Protein AF-A0A182ETZ0-F1 (afdb_monomer_lite)

Radius of gyration: 26.92 Å; chains: 1; bounding box: 64×23×78 Å

Sequence (119 aa):
MLRRSYHKRGRRAIHYIRTFINVDYILLNNQRQELIKRREEMDFAKHEYANNPTEEKKESCDKAVAKFDEQSKQVFETLDTIQFKQEKHHLELIKVLDEMRKYHNGAAEECFRVCKGKW

Structure (mmCIF, N/CA/C/O backbone):
data_AF-A0A182ETZ0-F1
#
_entry.id   AF-A0A182ETZ0-F1
#
loop_
_atom_site.group_PDB
_atom_site.id
_atom_site.type_symbol
_atom_site.label_atom_id
_atom_site.label_alt_id
_atom_site.label_comp_id
_atom_site.label_asym_id
_atom_site.label_entity_id
_atom_site.label_seq_id
_atom_site.pdbx_PDB_ins_code
_atom_site.Cartn_x
_atom_site.Cartn_y
_atom_site.Cartn_z
_atom_site.occupancy
_atom_site.B_iso_or_equiv
_atom_site.auth_seq_id
_atom_site.auth_comp_id
_atom_site.auth_asym_id
_atom_site.auth_atom_id
_atom_site.pdbx_PDB_model_num
ATOM 1 N N . MET A 1 1 ? 16.846 10.839 -31.162 1.00 64.94 1 MET A N 1
ATOM 2 C CA . MET A 1 1 ? 15.573 10.683 -30.407 1.00 64.94 1 MET A CA 1
ATOM 3 C C . MET A 1 1 ? 15.656 9.651 -29.274 1.00 64.94 1 MET A C 1
ATOM 5 O O . MET A 1 1 ? 15.185 9.958 -28.182 1.00 64.94 1 MET A O 1
ATOM 9 N N . LEU A 1 2 ? 16.305 8.494 -29.477 1.00 77.12 2 LEU A N 1
ATOM 10 C CA . LEU A 1 2 ? 16.425 7.402 -28.487 1.00 77.12 2 LEU A CA 1
ATOM 11 C C . LEU A 1 2 ? 17.000 7.829 -27.122 1.00 77.12 2 LEU A C 1
ATOM 13 O O . LEU A 1 2 ? 16.405 7.533 -26.091 1.00 77.12 2 LEU A O 1
ATOM 17 N N . ARG A 1 3 ? 18.075 8.636 -27.095 1.00 81.81 3 ARG A N 1
ATOM 18 C CA . ARG A 1 3 ? 18.655 9.166 -25.842 1.00 81.81 3 ARG A CA 1
ATOM 19 C C . ARG A 1 3 ? 17.619 9.900 -24.983 1.00 81.81 3 ARG A C 1
ATOM 21 O O . ARG A 1 3 ? 17.522 9.659 -23.783 1.00 81.81 3 ARG A O 1
ATOM 28 N N . ARG A 1 4 ? 16.833 10.797 -25.589 1.00 85.00 4 ARG A N 1
ATOM 29 C CA . ARG A 1 4 ? 15.829 11.611 -24.879 1.00 85.00 4 ARG A CA 1
ATOM 30 C C . ARG A 1 4 ? 14.689 10.745 -24.339 1.00 85.00 4 ARG A C 1
ATOM 32 O O . ARG A 1 4 ? 14.246 10.990 -23.219 1.00 85.00 4 ARG A O 1
ATOM 39 N N . SER A 1 5 ? 14.253 9.748 -25.113 1.00 83.94 5 SER A N 1
ATOM 40 C CA . SER A 1 5 ? 13.247 8.763 -24.693 1.00 83.94 5 SER A CA 1
ATOM 41 C C . SER A 1 5 ? 13.723 7.973 -23.473 1.00 83.94 5 SER A C 1
ATOM 43 O O . SER A 1 5 ? 13.081 8.026 -22.422 1.00 83.94 5 SER A O 1
ATOM 45 N N . TYR A 1 6 ? 14.911 7.366 -23.570 1.00 84.75 6 TYR A N 1
ATOM 46 C CA . TYR A 1 6 ? 15.522 6.580 -22.501 1.00 84.75 6 TYR A CA 1
ATOM 47 C C . TYR A 1 6 ? 15.621 7.366 -21.184 1.00 84.75 6 TYR A C 1
ATOM 49 O O . TYR A 1 6 ? 15.091 6.940 -20.159 1.00 84.75 6 TYR A O 1
ATOM 57 N N . HIS A 1 7 ? 16.184 8.580 -21.218 1.00 87.12 7 HIS A N 1
ATOM 58 C CA . HIS A 1 7 ? 16.323 9.406 -20.012 1.00 87.12 7 HIS A CA 1
ATOM 59 C C . HIS A 1 7 ? 14.965 9.821 -19.425 1.00 87.12 7 HIS A C 1
ATOM 61 O O . HIS A 1 7 ? 14.811 9.892 -18.205 1.00 87.12 7 HIS A O 1
ATOM 67 N N . LYS A 1 8 ? 13.966 10.114 -20.271 1.00 89.75 8 LYS A N 1
ATOM 68 C CA . LYS A 1 8 ? 12.617 10.472 -19.808 1.00 89.75 8 LYS A CA 1
ATOM 69 C C . LYS A 1 8 ? 11.957 9.297 -19.084 1.00 89.75 8 LYS A C 1
ATOM 71 O O . LYS A 1 8 ? 11.357 9.513 -18.033 1.00 89.75 8 LYS A O 1
ATOM 76 N N . ARG A 1 9 ? 12.085 8.075 -19.613 1.00 87.75 9 ARG A N 1
ATOM 77 C CA . ARG A 1 9 ? 11.543 6.871 -18.965 1.00 87.75 9 ARG A CA 1
ATOM 78 C C . ARG A 1 9 ? 12.291 6.512 -17.686 1.00 87.75 9 ARG A C 1
ATOM 80 O O . ARG A 1 9 ? 11.640 6.265 -16.679 1.00 87.75 9 ARG A O 1
ATOM 87 N N . GLY A 1 10 ? 13.623 6.583 -17.688 1.00 88.31 10 GLY A N 1
ATOM 88 C CA . GLY A 1 10 ? 14.429 6.335 -16.489 1.00 88.31 10 GLY A CA 1
ATOM 89 C C . GLY A 1 10 ? 14.036 7.254 -15.328 1.00 88.31 10 GLY A C 1
ATOM 90 O O . GLY A 1 10 ? 13.763 6.784 -14.227 1.00 88.31 10 GLY A O 1
ATOM 91 N N . ARG A 1 11 ? 13.876 8.562 -15.586 1.00 90.94 11 ARG A N 1
ATOM 92 C CA . ARG A 1 11 ? 13.389 9.511 -14.566 1.00 90.94 11 ARG A CA 1
ATOM 93 C C . ARG A 1 11 ? 11.998 9.162 -14.041 1.00 90.94 11 ARG A C 1
ATOM 95 O O . ARG A 1 11 ? 11.748 9.316 -12.850 1.00 90.94 11 ARG A O 1
ATOM 102 N N . ARG A 1 12 ? 11.098 8.704 -14.915 1.00 89.62 12 ARG A N 1
ATOM 103 C CA . ARG A 1 12 ? 9.747 8.286 -14.525 1.00 89.62 12 ARG A CA 1
ATOM 104 C C . ARG A 1 12 ? 9.780 7.050 -13.619 1.00 89.62 12 ARG A C 1
ATOM 106 O O . ARG A 1 12 ? 9.103 7.059 -12.599 1.00 89.62 12 ARG A O 1
ATOM 113 N N . ALA A 1 13 ? 10.584 6.040 -13.943 1.00 89.00 13 ALA A N 1
ATOM 114 C CA . ALA A 1 13 ? 10.733 4.852 -13.101 1.00 89.00 13 ALA A CA 1
ATOM 115 C C . ALA A 1 13 ? 11.311 5.198 -11.717 1.00 89.00 13 ALA A C 1
ATOM 117 O O . ALA A 1 13 ? 10.763 4.781 -10.701 1.00 89.00 13 ALA A O 1
ATOM 118 N N . ILE A 1 14 ? 12.347 6.046 -11.665 1.00 90.50 14 ILE A N 1
ATOM 119 C CA . ILE A 1 14 ? 12.913 6.543 -10.398 1.00 90.50 14 ILE A CA 1
ATOM 120 C C . ILE A 1 14 ? 11.858 7.297 -9.583 1.00 90.50 14 ILE A C 1
ATOM 122 O O . ILE A 1 14 ? 11.775 7.128 -8.368 1.00 90.50 14 ILE A O 1
ATOM 126 N N . HIS A 1 15 ? 11.045 8.128 -10.241 1.00 91.69 15 HIS A N 1
ATOM 127 C CA . HIS A 1 15 ? 9.960 8.844 -9.579 1.00 91.69 15 HIS A CA 1
ATOM 128 C C . HIS A 1 15 ? 8.943 7.880 -8.955 1.00 91.69 15 HIS A C 1
ATOM 130 O O . HIS A 1 15 ? 8.602 8.057 -7.793 1.00 91.69 15 HIS A O 1
ATOM 136 N N . TYR A 1 16 ? 8.516 6.838 -9.673 1.00 89.88 16 TYR A N 1
ATOM 137 C CA . TYR A 1 16 ? 7.585 5.842 -9.138 1.00 89.88 16 TYR A CA 1
ATOM 138 C C . TYR A 1 16 ? 8.133 5.093 -7.922 1.00 89.88 16 TYR A C 1
ATOM 140 O O . TYR A 1 16 ? 7.439 4.987 -6.913 1.00 89.88 16 TYR A O 1
ATOM 148 N N . ILE A 1 17 ? 9.394 4.655 -7.975 1.00 88.69 17 ILE A N 1
ATOM 149 C CA . ILE A 1 17 ? 10.056 4.003 -6.834 1.00 88.69 17 ILE A CA 1
ATOM 150 C C . ILE A 1 17 ? 10.110 4.952 -5.632 1.00 88.69 17 ILE A C 1
ATOM 152 O O . ILE A 1 17 ? 9.777 4.565 -4.515 1.00 88.69 17 ILE A O 1
ATOM 156 N N . ARG A 1 18 ? 10.487 6.216 -5.855 1.00 92.31 18 ARG A N 1
ATOM 157 C CA . ARG A 1 18 ? 10.567 7.213 -4.782 1.00 92.31 18 ARG A CA 1
ATOM 158 C C . ARG A 1 18 ? 9.207 7.481 -4.144 1.00 92.31 18 ARG A C 1
ATOM 160 O O . ARG A 1 18 ? 9.125 7.548 -2.924 1.00 92.31 18 ARG A O 1
ATOM 167 N N . THR A 1 19 ? 8.162 7.638 -4.952 1.00 92.12 19 THR A N 1
ATOM 168 C CA . THR A 1 19 ? 6.797 7.849 -4.455 1.00 92.12 19 THR A CA 1
ATOM 169 C C . THR A 1 19 ? 6.325 6.650 -3.638 1.00 92.12 19 THR A C 1
ATOM 171 O O . THR A 1 19 ? 5.782 6.840 -2.556 1.00 92.12 19 THR A O 1
ATOM 174 N N . PHE A 1 20 ? 6.605 5.426 -4.091 1.00 90.94 20 PHE A N 1
ATOM 175 C CA . PHE A 1 20 ? 6.267 4.225 -3.333 1.00 90.94 20 PHE A CA 1
ATOM 176 C C . PHE A 1 20 ? 6.935 4.207 -1.949 1.00 90.94 20 PHE A C 1
ATOM 178 O O . PHE A 1 20 ? 6.251 4.061 -0.941 1.00 90.94 20 PHE A O 1
ATOM 185 N N . ILE A 1 21 ? 8.254 4.416 -1.888 1.00 90.38 21 ILE A N 1
ATOM 186 C CA . ILE A 1 21 ? 9.013 4.365 -0.626 1.00 90.38 21 ILE A CA 1
ATOM 187 C C . ILE A 1 21 ? 8.578 5.481 0.332 1.00 90.38 21 ILE A C 1
ATOM 189 O O . ILE A 1 21 ? 8.380 5.237 1.518 1.00 90.38 21 ILE A O 1
ATOM 193 N N . ASN A 1 22 ? 8.428 6.706 -0.175 1.00 93.75 22 ASN A N 1
ATOM 194 C CA . ASN A 1 22 ? 8.241 7.881 0.677 1.00 93.75 22 ASN A CA 1
ATOM 195 C C . ASN A 1 22 ? 6.776 8.198 0.988 1.00 93.75 22 ASN A C 1
ATOM 197 O O . ASN A 1 22 ? 6.519 9.021 1.858 1.00 93.75 22 ASN A O 1
ATOM 201 N N . VAL A 1 23 ? 5.823 7.624 0.255 1.00 93.00 23 VAL A N 1
ATOM 202 C CA . VAL A 1 23 ? 4.398 7.938 0.418 1.00 93.00 23 VAL A CA 1
ATOM 203 C C . VAL A 1 23 ? 3.624 6.671 0.730 1.00 93.00 23 VAL A C 1
ATOM 205 O O . VAL A 1 23 ? 3.098 6.536 1.832 1.00 93.00 23 VAL A O 1
ATOM 208 N N . ASP A 1 24 ? 3.597 5.725 -0.207 1.00 92.50 24 ASP A N 1
ATOM 209 C CA . ASP A 1 24 ? 2.727 4.549 -0.105 1.00 92.50 24 ASP A CA 1
ATOM 210 C C . ASP A 1 24 ? 3.142 3.632 1.054 1.00 92.50 24 ASP A C 1
ATOM 212 O O . ASP A 1 24 ? 2.307 3.211 1.853 1.00 92.50 24 ASP A O 1
ATOM 216 N N . TYR A 1 25 ? 4.443 3.368 1.191 1.00 91.81 25 TYR A N 1
ATOM 217 C CA . TYR A 1 25 ? 4.971 2.528 2.263 1.00 91.81 25 TYR A CA 1
ATOM 218 C C . TYR A 1 25 ? 4.805 3.174 3.644 1.00 91.81 25 TYR A C 1
ATOM 220 O O . TYR A 1 25 ? 4.438 2.495 4.603 1.00 91.81 25 TYR A O 1
ATOM 228 N N . ILE A 1 26 ? 5.029 4.490 3.751 1.00 94.94 26 ILE A N 1
ATOM 229 C CA . ILE A 1 26 ? 4.842 5.225 5.010 1.00 94.94 26 ILE A CA 1
ATOM 230 C C . ILE A 1 26 ? 3.371 5.188 5.432 1.00 94.94 26 ILE A C 1
ATOM 232 O O . ILE A 1 26 ? 3.078 4.897 6.591 1.00 94.94 26 ILE A O 1
ATOM 236 N N . LEU A 1 27 ? 2.449 5.425 4.493 1.00 95.06 27 LEU A N 1
ATOM 237 C CA . LEU A 1 27 ? 1.013 5.348 4.746 1.00 95.06 27 LEU A CA 1
ATOM 238 C C . LEU A 1 27 ? 0.609 3.958 5.251 1.00 95.06 27 LEU A C 1
ATOM 240 O O . LEU A 1 27 ? -0.007 3.858 6.312 1.00 95.06 27 LEU A O 1
ATOM 244 N N . LEU A 1 28 ? 1.007 2.897 4.542 1.00 95.12 28 LEU A N 1
ATOM 245 C CA . LEU A 1 28 ? 0.692 1.523 4.936 1.00 95.12 28 LEU A CA 1
ATOM 246 C C . LEU A 1 28 ? 1.262 1.189 6.319 1.00 95.12 28 LEU A C 1
ATOM 248 O O . LEU A 1 28 ? 0.580 0.578 7.141 1.00 95.12 28 LEU A O 1
ATOM 252 N N . ASN A 1 29 ? 2.500 1.602 6.599 1.00 95.25 29 ASN A N 1
ATOM 253 C CA . ASN A 1 29 ? 3.113 1.366 7.900 1.00 95.25 29 ASN A CA 1
ATOM 254 C C . ASN A 1 29 ? 2.344 2.078 9.021 1.00 95.25 29 ASN A C 1
ATOM 256 O O . ASN A 1 29 ? 2.075 1.463 10.048 1.00 95.25 29 ASN A O 1
ATOM 260 N N . ASN A 1 30 ? 1.934 3.331 8.815 1.00 96.44 30 ASN A N 1
ATOM 261 C CA . ASN A 1 30 ? 1.135 4.068 9.795 1.00 96.44 30 ASN A CA 1
ATOM 262 C C . ASN A 1 30 ? -0.216 3.387 10.042 1.00 96.44 30 ASN A C 1
ATOM 264 O O . ASN A 1 30 ? -0.594 3.173 11.192 1.00 96.44 30 ASN A O 1
ATOM 268 N N . GLN A 1 31 ? -0.912 2.978 8.978 1.00 96.25 31 GLN A N 1
ATOM 269 C CA . GLN A 1 31 ? -2.189 2.272 9.102 1.00 96.25 31 GLN A CA 1
ATOM 270 C C . GLN A 1 31 ? -2.035 0.909 9.793 1.00 96.25 31 GLN A C 1
ATOM 272 O O . GLN A 1 31 ? -2.903 0.527 10.575 1.00 96.25 31 GLN A O 1
ATOM 277 N N . ARG A 1 32 ? -0.926 0.195 9.554 1.00 96.06 32 ARG A N 1
ATOM 278 C CA . ARG A 1 32 ? -0.592 -1.059 10.243 1.00 96.06 32 ARG A CA 1
ATOM 279 C C . ARG A 1 32 ? -0.353 -0.846 11.737 1.00 96.06 32 ARG A C 1
ATOM 281 O O . ARG A 1 32 ? -0.831 -1.647 12.532 1.00 96.06 32 ARG A O 1
ATOM 288 N N . GLN A 1 33 ? 0.389 0.194 12.120 1.00 97.25 33 GLN A N 1
ATOM 289 C CA . GLN A 1 33 ? 0.631 0.508 13.534 1.00 97.25 33 GLN A CA 1
ATOM 290 C C . GLN A 1 33 ? -0.675 0.859 14.251 1.00 97.25 33 GLN A C 1
ATOM 292 O O . GLN A 1 33 ? -0.944 0.334 15.328 1.00 97.25 33 GLN A O 1
ATOM 297 N N . GLU A 1 34 ? -1.523 1.672 13.619 1.00 97.12 34 GLU A N 1
ATOM 298 C CA . GLU A 1 34 ? -2.839 1.997 14.171 1.00 97.12 34 GLU A CA 1
ATOM 299 C C . GLU A 1 34 ? -3.716 0.744 14.294 1.00 97.12 34 GLU A C 1
ATOM 301 O O . GLU A 1 34 ? -4.355 0.545 15.322 1.00 97.12 34 GLU A O 1
ATOM 306 N N . LEU A 1 35 ? -3.696 -0.159 13.308 1.00 97.12 35 LEU A N 1
ATOM 307 C CA . LEU A 1 35 ? -4.446 -1.414 13.376 1.00 97.12 35 LEU A CA 1
ATOM 308 C C . LEU A 1 35 ? -4.009 -2.303 14.550 1.00 97.12 35 LEU A C 1
ATOM 310 O O . LEU A 1 35 ? -4.856 -2.877 15.232 1.00 97.12 35 LEU A O 1
ATOM 314 N N . ILE A 1 36 ? -2.699 -2.407 14.802 1.00 97.06 36 ILE A N 1
ATOM 315 C CA . ILE A 1 36 ? -2.160 -3.147 15.955 1.00 97.06 36 ILE A CA 1
ATOM 316 C C . ILE A 1 36 ? -2.680 -2.534 17.257 1.00 97.06 36 ILE A C 1
ATOM 318 O O . ILE A 1 36 ? -3.206 -3.257 18.098 1.00 97.06 36 ILE A O 1
ATOM 322 N N . LYS A 1 37 ? -2.635 -1.205 17.380 1.00 97.00 37 LYS A N 1
ATOM 323 C CA . LYS A 1 37 ? -3.166 -0.500 18.549 1.00 97.00 37 LYS A CA 1
ATOM 324 C C . LYS A 1 37 ? -4.667 -0.750 18.743 1.00 97.00 37 LYS A C 1
ATOM 326 O O . LYS A 1 37 ? -5.102 -1.049 19.850 1.00 97.00 37 LYS A O 1
ATOM 331 N N . ARG A 1 38 ? -5.469 -0.687 17.673 1.00 95.75 38 ARG A N 1
ATOM 332 C CA . ARG A 1 38 ? -6.913 -0.988 17.737 1.00 95.75 38 ARG A CA 1
ATOM 333 C C . ARG A 1 38 ? -7.192 -2.428 18.136 1.00 95.75 38 ARG A C 1
ATOM 335 O O . ARG A 1 38 ? -8.150 -2.678 18.862 1.00 95.75 38 ARG A O 1
ATOM 342 N N . ARG A 1 39 ? -6.357 -3.367 17.693 1.00 96.69 39 ARG A N 1
ATOM 343 C CA . ARG A 1 39 ? -6.454 -4.765 18.108 1.00 96.69 39 ARG A CA 1
ATOM 344 C C . ARG A 1 39 ? -6.218 -4.910 19.608 1.00 96.69 39 ARG A C 1
ATOM 346 O O . ARG A 1 39 ? -7.009 -5.569 20.266 1.00 96.69 39 ARG A O 1
ATOM 353 N N . GLU A 1 40 ? -5.176 -4.276 20.139 1.00 96.75 40 GLU A N 1
ATOM 354 C CA . GLU A 1 40 ? -4.875 -4.293 21.575 1.00 96.75 40 GLU A CA 1
ATOM 355 C C . GLU A 1 40 ? -6.018 -3.676 22.399 1.00 96.75 40 GLU A C 1
ATOM 357 O O . GLU A 1 40 ? -6.447 -4.266 23.390 1.00 96.75 40 GLU A O 1
ATOM 362 N N . GLU A 1 41 ? -6.572 -2.539 21.956 1.00 95.19 41 GLU A N 1
ATOM 363 C CA . GLU A 1 41 ? -7.749 -1.902 22.573 1.00 95.19 41 GLU A CA 1
ATOM 364 C C . GLU A 1 41 ? -8.974 -2.839 22.571 1.00 95.19 41 GLU A C 1
ATOM 366 O O . GLU A 1 41 ? -9.664 -2.975 23.584 1.00 95.19 41 GLU A O 1
ATOM 371 N N . MET A 1 4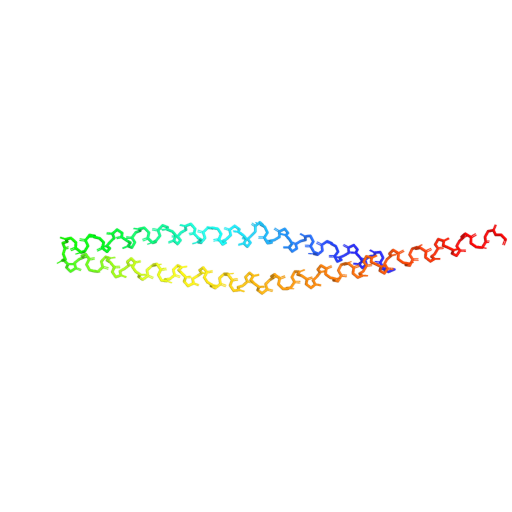2 ? -9.238 -3.510 21.446 1.00 96.06 42 MET A N 1
ATOM 372 C CA . MET A 1 42 ? -10.334 -4.472 21.305 1.00 96.06 42 MET A CA 1
ATOM 373 C C . MET A 1 42 ? -10.137 -5.700 22.200 1.00 96.06 42 MET A C 1
ATOM 375 O O . MET A 1 42 ? -11.081 -6.123 22.870 1.00 96.06 42 MET A O 1
ATOM 379 N N . ASP A 1 43 ? -8.938 -6.280 22.213 1.00 96.06 43 ASP A N 1
ATOM 380 C CA . ASP A 1 43 ? -8.613 -7.460 23.016 1.00 96.06 43 ASP A CA 1
ATOM 381 C C . ASP A 1 43 ? -8.744 -7.142 24.516 1.00 96.06 43 ASP A C 1
ATOM 383 O O . ASP A 1 43 ? -9.319 -7.930 25.272 1.00 96.06 43 ASP A O 1
ATOM 387 N N . PHE A 1 44 ? -8.317 -5.945 24.934 1.00 94.38 44 PHE A N 1
ATOM 388 C CA . PHE A 1 44 ? -8.519 -5.451 26.294 1.00 94.38 44 PHE A CA 1
ATOM 389 C C . PHE A 1 44 ? -10.009 -5.308 26.641 1.00 94.38 44 PHE A C 1
ATOM 391 O O . PHE A 1 44 ? -10.457 -5.855 27.649 1.00 94.38 44 PHE A O 1
ATOM 398 N N . ALA A 1 45 ? -10.803 -4.652 25.789 1.00 92.94 45 ALA A N 1
ATOM 399 C CA . ALA A 1 45 ? -12.236 -4.466 26.030 1.00 92.94 45 ALA A CA 1
ATOM 400 C C . ALA A 1 45 ? -13.000 -5.803 26.096 1.00 92.94 45 ALA A C 1
ATOM 402 O O . ALA A 1 45 ? -13.867 -5.990 26.953 1.00 92.94 45 ALA A O 1
ATOM 403 N N . LYS A 1 46 ? -12.645 -6.769 25.235 1.00 92.69 46 LYS A N 1
ATOM 404 C CA . LYS A 1 46 ? -13.190 -8.138 25.275 1.00 92.69 46 LYS A CA 1
ATOM 405 C C . LYS A 1 46 ? -12.869 -8.834 26.593 1.00 92.69 46 LYS A C 1
ATOM 407 O O . LYS A 1 46 ? -13.746 -9.460 27.184 1.00 92.69 46 LYS A O 1
ATOM 412 N N . HIS A 1 47 ? -11.632 -8.706 27.065 1.00 94.00 47 HIS A N 1
ATOM 413 C CA . HIS A 1 47 ? -11.209 -9.277 28.338 1.00 94.00 47 HIS A CA 1
ATOM 414 C C . HIS A 1 47 ? -11.943 -8.639 29.532 1.00 94.00 47 HIS A C 1
ATOM 416 O O . HIS A 1 47 ? -12.398 -9.346 30.431 1.00 94.00 47 HIS A O 1
ATOM 422 N N . GLU A 1 48 ? -12.123 -7.315 29.544 1.00 92.12 48 GLU A N 1
ATOM 423 C CA . GLU A 1 48 ? -12.866 -6.629 30.609 1.00 92.12 48 GLU A CA 1
ATOM 424 C C . GLU A 1 48 ? -14.344 -7.020 30.673 1.00 92.12 48 GLU A C 1
ATOM 426 O O . GLU A 1 48 ? -14.886 -7.147 31.777 1.00 92.12 48 GLU A O 1
ATOM 431 N N . TYR A 1 49 ? -14.983 -7.203 29.514 1.00 90.44 49 TYR A N 1
ATOM 432 C CA . TYR A 1 49 ? -16.363 -7.672 29.421 1.00 90.44 49 TYR A CA 1
ATOM 433 C C . TYR A 1 49 ? -16.495 -9.132 29.868 1.00 90.44 49 TYR A C 1
ATOM 435 O O . TYR A 1 49 ? -17.389 -9.449 30.648 1.00 90.44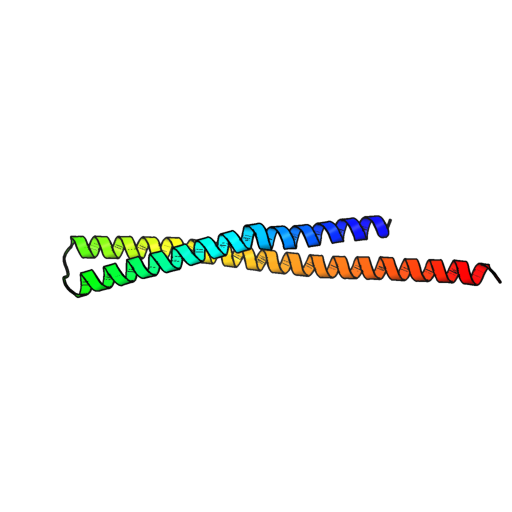 49 TYR A O 1
ATOM 443 N N . ALA A 1 50 ? -15.574 -10.008 29.449 1.00 91.88 50 ALA A N 1
ATOM 444 C CA . ALA A 1 50 ? -15.576 -11.416 29.849 1.00 91.88 50 ALA A CA 1
ATOM 445 C C . ALA A 1 50 ? -15.442 -11.599 31.371 1.00 91.88 50 ALA A C 1
ATOM 447 O O . ALA A 1 50 ? -16.083 -12.476 31.945 1.00 91.88 50 ALA A O 1
ATOM 448 N N . ASN A 1 51 ? -14.643 -10.753 32.029 1.00 91.69 51 ASN A N 1
ATOM 449 C CA . ASN A 1 51 ? -14.441 -10.814 33.479 1.00 91.69 51 ASN A CA 1
ATOM 450 C C . ASN A 1 51 ? -15.586 -10.190 34.287 1.00 91.69 51 ASN A C 1
ATOM 452 O O . ASN A 1 51 ? -15.833 -10.603 35.418 1.00 91.69 51 ASN A O 1
ATOM 456 N N . ASN A 1 52 ? -16.251 -9.163 33.754 1.00 89.31 52 ASN A N 1
ATOM 457 C CA . ASN A 1 52 ? -17.370 -8.509 34.426 1.00 89.31 52 ASN A CA 1
ATOM 458 C C . ASN A 1 52 ? -18.356 -7.958 33.380 1.00 89.31 52 ASN A C 1
ATOM 460 O O . ASN A 1 52 ? -18.196 -6.815 32.936 1.00 89.31 52 ASN A O 1
ATOM 464 N N . PRO A 1 53 ? -19.343 -8.767 32.966 1.00 87.75 53 PRO A N 1
ATOM 465 C CA . PRO A 1 53 ? -20.250 -8.418 31.885 1.00 87.75 53 PRO A CA 1
ATOM 466 C C . PRO A 1 53 ? -21.306 -7.415 32.358 1.00 87.75 53 PRO A C 1
ATOM 468 O O . PRO A 1 53 ? -22.342 -7.780 32.910 1.00 87.75 53 PRO A O 1
ATOM 471 N N . THR A 1 54 ? -21.038 -6.134 32.112 1.00 91.62 54 THR A N 1
ATOM 472 C CA . THR A 1 54 ? -21.984 -5.023 32.290 1.00 91.62 54 THR A CA 1
ATOM 473 C C . THR A 1 54 ? -22.371 -4.436 30.931 1.00 91.62 54 THR A C 1
ATOM 475 O O . THR A 1 54 ? -21.612 -4.553 29.965 1.00 91.62 54 THR A O 1
ATOM 478 N N . GLU A 1 55 ? -23.535 -3.781 30.836 1.00 89.31 55 GLU A N 1
ATOM 479 C CA . GLU A 1 55 ? -23.993 -3.194 29.563 1.00 89.31 55 GLU A CA 1
ATOM 480 C C . GLU A 1 55 ? -23.033 -2.098 29.063 1.00 89.31 55 GLU A C 1
ATOM 482 O O . GLU A 1 55 ? -22.698 -2.060 27.884 1.00 89.31 55 GLU A O 1
ATOM 487 N N . GLU A 1 56 ? -22.474 -1.286 29.967 1.00 90.00 56 GLU A N 1
ATOM 488 C CA . GLU A 1 56 ? -21.457 -0.278 29.623 1.00 90.00 56 GLU A CA 1
ATOM 489 C C . GLU A 1 56 ? -20.202 -0.902 28.988 1.00 90.00 56 GLU A C 1
ATOM 491 O O . GLU A 1 56 ? -19.645 -0.378 28.020 1.00 90.00 56 GLU A O 1
ATOM 496 N N . LYS A 1 57 ? -19.752 -2.050 29.508 1.00 86.56 57 LYS A N 1
ATOM 497 C CA . LYS A 1 57 ? -18.576 -2.761 28.988 1.00 86.56 57 LYS A CA 1
ATOM 498 C C . LYS A 1 57 ? -18.858 -3.458 27.668 1.00 86.56 57 LYS A C 1
ATOM 500 O O . LYS A 1 57 ? -17.973 -3.515 26.818 1.00 86.56 57 LYS A O 1
ATOM 505 N N . LYS A 1 58 ? -20.085 -3.940 27.481 1.00 90.44 5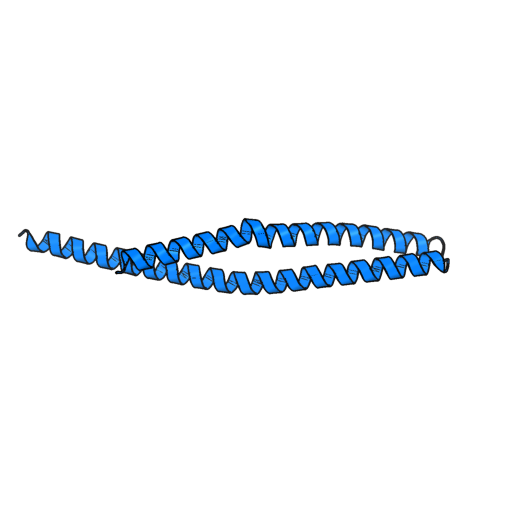8 LYS A N 1
ATOM 506 C CA . LYS A 1 58 ? -20.550 -4.469 26.201 1.00 90.44 58 LYS A CA 1
ATOM 507 C C . LYS A 1 58 ? -20.531 -3.381 25.129 1.00 90.44 58 LYS A C 1
ATOM 509 O O . LYS A 1 58 ? -19.897 -3.575 24.099 1.00 90.44 58 LYS A O 1
ATOM 514 N N . GLU A 1 59 ? -21.091 -2.203 25.413 1.00 91.75 59 GLU A N 1
ATOM 515 C CA . GLU A 1 59 ? -21.016 -1.065 24.490 1.00 91.75 59 GLU A CA 1
ATOM 516 C C . GLU A 1 59 ? -19.571 -0.653 24.179 1.00 91.75 59 GLU A C 1
ATOM 518 O O . GLU A 1 59 ? -19.252 -0.303 23.042 1.00 91.75 59 GLU A O 1
ATOM 523 N N . SER A 1 60 ? -18.692 -0.655 25.185 1.00 90.88 60 SER A N 1
ATOM 524 C CA . SER A 1 60 ? -17.267 -0.360 24.997 1.00 90.88 60 SER A CA 1
ATOM 525 C C . SER A 1 60 ? -16.594 -1.386 24.077 1.00 90.88 60 SER A C 1
ATOM 527 O O . SER A 1 60 ? -15.858 -1.013 23.161 1.00 90.88 60 SER A O 1
ATOM 529 N N . CYS A 1 61 ? -16.901 -2.673 24.268 1.00 92.06 61 CYS A N 1
ATOM 530 C CA . CYS A 1 61 ? -16.419 -3.762 23.425 1.00 92.06 61 CYS A CA 1
ATOM 531 C C . CYS A 1 61 ? -16.910 -3.615 21.979 1.00 92.06 61 CYS A C 1
ATOM 533 O O . CYS A 1 61 ? -16.091 -3.624 21.060 1.00 92.06 61 CYS A O 1
ATOM 535 N N . ASP A 1 62 ? -18.207 -3.378 21.777 1.00 94.06 62 ASP A N 1
ATOM 536 C CA . ASP A 1 62 ? -18.801 -3.191 20.449 1.00 94.06 62 ASP A CA 1
ATOM 537 C C . ASP A 1 62 ? -18.183 -1.981 19.725 1.00 94.06 62 ASP A C 1
ATOM 539 O O . ASP A 1 62 ? -17.832 -2.060 18.545 1.00 94.06 62 ASP A O 1
ATOM 543 N N . LYS A 1 63 ? -17.951 -0.872 20.444 1.00 94.81 63 LYS A N 1
ATOM 544 C CA . LYS A 1 63 ? -17.247 0.310 19.913 1.00 94.81 63 LYS A CA 1
ATOM 545 C C . LYS A 1 63 ? -15.802 -0.008 19.517 1.00 94.81 63 LYS A C 1
ATOM 547 O O . LYS A 1 63 ? -15.327 0.505 18.504 1.00 94.81 63 LYS A O 1
ATOM 552 N N . ALA A 1 64 ? -15.088 -0.812 20.303 1.00 94.31 64 ALA A N 1
ATOM 553 C CA . ALA A 1 64 ? -13.709 -1.195 20.002 1.00 94.31 64 ALA A CA 1
ATOM 554 C C . ALA A 1 64 ? -13.626 -2.131 18.784 1.00 94.31 64 ALA A C 1
ATOM 556 O O . ALA A 1 64 ? -12.761 -1.938 17.929 1.00 94.31 64 ALA A O 1
ATOM 557 N N . VAL A 1 65 ? -14.561 -3.080 18.660 1.00 95.69 65 VAL A N 1
ATOM 558 C CA . VAL A 1 65 ? -14.694 -3.957 17.485 1.00 95.69 65 VAL A CA 1
ATOM 559 C C . VAL A 1 65 ? -14.972 -3.132 16.229 1.00 95.69 65 VAL A C 1
ATOM 561 O O . VAL A 1 65 ? -14.235 -3.252 15.254 1.00 95.69 65 VAL A O 1
ATOM 564 N N . ALA A 1 66 ? -15.945 -2.217 16.273 1.00 96.81 66 ALA A N 1
ATOM 565 C CA . ALA A 1 66 ? -16.278 -1.371 15.127 1.00 96.81 66 ALA A CA 1
ATOM 566 C C . ALA A 1 66 ? -15.077 -0.541 14.633 1.00 96.81 66 ALA A C 1
ATOM 568 O O . ALA A 1 66 ? -14.835 -0.454 13.430 1.00 96.81 66 ALA A O 1
ATOM 569 N N . LYS A 1 67 ? -14.280 0.024 15.552 1.00 96.12 67 LYS A N 1
ATOM 570 C CA . LYS A 1 67 ? -13.053 0.767 15.203 1.00 96.12 67 LYS A CA 1
ATOM 571 C C . LYS A 1 67 ? -11.973 -0.127 14.593 1.00 96.12 67 LYS A C 1
ATOM 573 O O . LYS A 1 67 ? -11.269 0.303 13.681 1.00 96.12 67 LYS A O 1
ATOM 578 N N . PHE A 1 68 ? -11.810 -1.347 15.104 1.00 96.75 68 PHE A N 1
ATOM 579 C CA . PHE A 1 68 ? -10.869 -2.3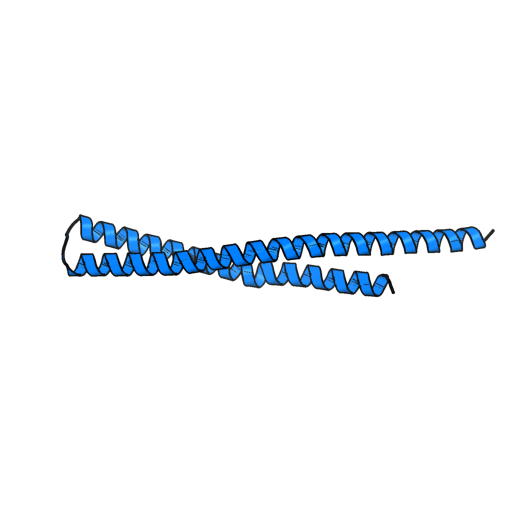12 14.539 1.00 96.75 68 PHE A CA 1
ATOM 580 C C . PHE A 1 68 ? -11.279 -2.726 13.121 1.00 96.75 68 PHE A C 1
ATOM 582 O O . PHE A 1 68 ? -10.427 -2.773 12.232 1.00 96.75 68 PHE A O 1
ATOM 589 N N . ASP A 1 69 ? -12.567 -2.971 12.890 1.00 96.56 69 ASP A N 1
ATOM 590 C CA . ASP A 1 69 ? -13.094 -3.347 11.577 1.00 96.56 69 ASP A CA 1
ATOM 591 C C . ASP A 1 69 ? -12.952 -2.205 10.564 1.00 96.56 69 ASP A C 1
ATOM 593 O O . ASP A 1 69 ? -12.514 -2.426 9.431 1.00 96.56 69 ASP A O 1
ATOM 597 N N . GLU A 1 70 ? -13.238 -0.968 10.979 1.00 96.69 70 GLU A N 1
ATOM 598 C CA . GLU A 1 70 ? -13.026 0.223 10.154 1.00 96.69 70 GLU A CA 1
ATOM 599 C C . GLU A 1 70 ? -11.552 0.369 9.748 1.00 96.69 70 GLU A C 1
ATOM 601 O O . GLU A 1 70 ? -11.240 0.502 8.561 1.00 96.69 70 GLU A O 1
ATOM 606 N N . GLN A 1 71 ? -10.632 0.277 10.713 1.00 96.44 71 GLN A N 1
ATOM 607 C CA . GLN A 1 71 ? -9.198 0.377 10.443 1.00 96.44 71 GLN A CA 1
ATOM 608 C C . GLN A 1 71 ? -8.699 -0.788 9.574 1.00 96.44 71 GLN A C 1
ATOM 610 O O . GLN A 1 71 ? -7.865 -0.589 8.688 1.00 96.44 71 GLN A O 1
ATOM 615 N N . SER A 1 72 ? -9.222 -1.998 9.793 1.00 95.94 72 SER A N 1
ATOM 616 C CA . SER A 1 72 ? -8.904 -3.179 8.984 1.00 95.94 72 SER A CA 1
ATOM 617 C C . SER A 1 72 ? -9.281 -2.951 7.528 1.00 95.94 72 SER A C 1
ATOM 619 O O . SER A 1 72 ? -8.462 -3.172 6.637 1.00 95.94 72 SER A O 1
ATOM 621 N N . LYS A 1 73 ? -10.492 -2.440 7.281 1.00 96.56 73 LYS A N 1
ATOM 622 C CA . LYS A 1 73 ? -10.967 -2.125 5.934 1.00 96.56 73 LYS A CA 1
ATOM 623 C C . LYS A 1 73 ? -10.052 -1.117 5.233 1.00 96.56 73 LYS A C 1
ATOM 625 O O . LYS A 1 73 ? -9.647 -1.362 4.101 1.00 96.56 73 LYS A O 1
ATOM 630 N N . GLN A 1 74 ? -9.655 -0.046 5.923 1.00 95.25 74 GLN A N 1
ATOM 631 C CA . GLN A 1 74 ? -8.729 0.950 5.369 1.00 95.25 74 GLN A CA 1
ATOM 632 C C . GLN A 1 74 ? -7.363 0.348 5.004 1.00 95.25 74 GLN A C 1
ATOM 634 O O . GLN A 1 74 ? -6.792 0.694 3.970 1.00 95.25 74 GLN A O 1
ATOM 639 N N . VAL A 1 75 ? -6.828 -0.559 5.831 1.00 95.69 75 VAL A N 1
ATOM 640 C CA . VAL A 1 75 ? -5.566 -1.258 5.535 1.00 95.69 75 VAL A CA 1
ATOM 641 C C . VAL A 1 75 ? -5.703 -2.127 4.285 1.00 95.69 75 VAL A C 1
ATOM 643 O O . VAL A 1 75 ? -4.822 -2.083 3.425 1.00 95.69 75 VAL A O 1
ATOM 646 N N . PHE A 1 76 ? -6.793 -2.889 4.156 1.00 94.62 76 PHE A N 1
ATOM 647 C CA . PHE A 1 76 ? -7.027 -3.734 2.982 1.00 94.62 76 PHE A CA 1
ATOM 648 C C . PHE A 1 76 ? -7.188 -2.915 1.695 1.00 94.62 76 PHE A C 1
ATOM 650 O O . PHE A 1 76 ? -6.544 -3.230 0.697 1.00 94.62 76 PHE A O 1
ATOM 657 N N . GLU A 1 77 ? -7.929 -1.806 1.731 1.00 94.38 77 GLU A N 1
ATOM 658 C CA . GLU A 1 77 ? -8.068 -0.901 0.579 1.00 94.38 77 GLU A CA 1
ATOM 659 C C . GLU A 1 77 ? -6.713 -0.320 0.123 1.00 94.38 77 GLU A C 1
ATOM 661 O O . GLU A 1 77 ? -6.418 -0.230 -1.078 1.00 94.38 77 GLU A O 1
ATOM 666 N N . THR A 1 78 ? -5.840 0.040 1.071 1.00 93.44 78 THR A N 1
ATOM 667 C CA . THR A 1 78 ? -4.474 0.484 0.758 1.00 93.44 78 THR A CA 1
ATOM 668 C C . THR A 1 78 ? -3.632 -0.641 0.153 1.00 93.44 78 THR A C 1
ATOM 670 O O . THR A 1 78 ? -2.891 -0.393 -0.803 1.00 93.44 78 THR A O 1
ATOM 673 N N . LEU A 1 79 ? -3.727 -1.868 0.678 1.00 93.06 79 LEU A N 1
ATOM 674 C CA . LEU A 1 79 ? -2.990 -3.028 0.162 1.00 93.06 79 LEU A CA 1
ATOM 675 C C . LEU A 1 79 ? -3.370 -3.341 -1.290 1.00 93.06 79 LEU A C 1
ATOM 677 O O . LEU A 1 79 ? -2.475 -3.478 -2.129 1.00 93.06 79 LEU A O 1
ATOM 681 N N . ASP A 1 80 ? -4.665 -3.347 -1.604 1.00 92.56 80 ASP A N 1
ATOM 682 C CA . ASP A 1 80 ? -5.164 -3.552 -2.969 1.00 92.56 80 ASP A CA 1
ATOM 683 C C . ASP A 1 80 ? -4.629 -2.470 -3.921 1.00 92.56 80 ASP A C 1
ATOM 685 O O . ASP A 1 80 ? -4.143 -2.743 -5.025 1.00 92.56 80 ASP A O 1
ATOM 689 N N . THR A 1 81 ? -4.628 -1.216 -3.459 1.00 91.50 81 THR A N 1
ATOM 690 C CA . THR A 1 81 ? -4.090 -0.085 -4.224 1.00 91.50 81 THR A CA 1
ATOM 691 C C . THR A 1 81 ? -2.587 -0.235 -4.490 1.00 91.50 81 THR A C 1
ATOM 693 O O . THR A 1 81 ? -2.108 0.084 -5.585 1.00 91.50 81 THR A O 1
ATOM 696 N N . ILE A 1 82 ? -1.818 -0.711 -3.507 1.00 91.00 82 ILE A N 1
ATOM 697 C CA . ILE A 1 82 ? -0.376 -0.948 -3.645 1.00 91.00 82 ILE A CA 1
ATOM 698 C C . ILE A 1 82 ? -0.101 -2.061 -4.657 1.00 91.00 82 ILE A C 1
ATOM 700 O O . ILE A 1 82 ? 0.785 -1.894 -5.500 1.00 91.00 82 ILE A O 1
ATOM 704 N N . GLN A 1 83 ? -0.870 -3.149 -4.623 1.00 88.62 83 GLN A N 1
ATOM 705 C CA . GLN A 1 83 ? -0.728 -4.252 -5.572 1.00 88.62 83 GLN A CA 1
ATOM 706 C C . GLN A 1 83 ? -0.925 -3.770 -7.016 1.00 88.62 83 GLN A C 1
ATOM 708 O O . GLN A 1 83 ? -0.085 -4.023 -7.882 1.00 88.62 83 GLN A O 1
ATOM 713 N N . PHE A 1 84 ? -1.960 -2.965 -7.267 1.00 88.19 84 PHE A N 1
ATOM 714 C CA . PHE A 1 84 ? -2.179 -2.369 -8.586 1.00 88.19 84 PHE A CA 1
ATOM 715 C C . PHE A 1 84 ? -1.012 -1.464 -9.032 1.00 88.19 84 PHE A C 1
ATOM 717 O O . PHE A 1 84 ? -0.563 -1.499 -10.184 1.00 88.19 84 PHE A O 1
ATOM 724 N N . LYS A 1 85 ? -0.470 -0.647 -8.118 1.00 88.44 85 LYS A N 1
ATOM 725 C CA . LYS A 1 85 ? 0.702 0.198 -8.410 1.00 88.44 85 LYS A CA 1
ATOM 726 C C . LYS A 1 85 ? 1.950 -0.636 -8.712 1.00 88.44 85 LYS A C 1
ATOM 728 O O . LYS A 1 85 ? 2.715 -0.261 -9.603 1.00 88.44 85 LYS A O 1
ATOM 733 N N . GLN A 1 86 ? 2.149 -1.758 -8.022 1.00 87.06 86 GLN A N 1
ATOM 734 C CA . GLN A 1 86 ? 3.281 -2.661 -8.235 1.00 87.06 86 GLN A CA 1
ATOM 735 C C . GLN A 1 86 ? 3.318 -3.187 -9.673 1.00 87.06 86 GLN A C 1
ATOM 737 O O . GLN A 1 86 ? 4.354 -3.084 -10.335 1.00 87.06 86 GLN A O 1
ATOM 742 N N . GLU A 1 87 ? 2.192 -3.678 -10.191 1.00 87.88 87 GLU A N 1
ATOM 743 C CA . GLU A 1 87 ? 2.096 -4.165 -11.574 1.00 87.88 87 GLU A CA 1
ATOM 744 C C . GLU A 1 87 ? 2.468 -3.073 -12.583 1.00 87.88 87 GLU A C 1
ATOM 746 O O . GLU A 1 87 ? 3.267 -3.284 -13.503 1.00 87.88 87 GLU A O 1
ATOM 751 N N . LYS A 1 88 ? 1.965 -1.854 -12.365 1.00 87.44 88 LYS A N 1
ATOM 752 C CA . LYS A 1 88 ? 2.313 -0.692 -13.188 1.00 87.44 88 LYS A CA 1
ATOM 753 C C . LYS A 1 88 ? 3.808 -0.371 -13.127 1.00 87.44 88 LYS A C 1
ATOM 755 O O . LYS A 1 88 ? 4.405 -0.058 -14.159 1.00 87.44 88 LYS A O 1
ATOM 760 N N . HIS A 1 89 ? 4.423 -0.444 -11.948 1.00 88.56 89 HIS A N 1
ATOM 761 C CA . HIS A 1 89 ? 5.857 -0.208 -11.781 1.00 88.56 89 HIS A CA 1
ATOM 762 C C . HIS A 1 89 ? 6.693 -1.275 -12.503 1.00 88.56 89 HIS A C 1
ATOM 764 O O . HIS A 1 89 ? 7.646 -0.921 -13.201 1.00 88.56 89 HIS A O 1
ATOM 770 N N . HIS A 1 90 ? 6.308 -2.553 -12.421 1.00 87.94 90 HIS A N 1
ATOM 771 C CA . HIS A 1 90 ? 6.964 -3.644 -13.149 1.00 87.94 90 HIS A CA 1
ATOM 772 C C . HIS A 1 90 ? 6.928 -3.421 -14.667 1.00 87.94 90 HIS A C 1
ATOM 774 O O . HIS A 1 90 ? 7.958 -3.516 -15.338 1.00 87.94 90 HIS A O 1
ATOM 780 N N . LEU A 1 91 ? 5.768 -3.045 -15.213 1.00 89.56 91 LEU A N 1
ATOM 781 C CA . LEU A 1 91 ? 5.633 -2.736 -16.639 1.00 89.56 91 LEU A CA 1
ATOM 782 C C . LEU A 1 91 ? 6.528 -1.567 -17.071 1.00 89.56 91 LEU A C 1
ATOM 784 O O . LEU A 1 91 ? 7.100 -1.589 -18.162 1.00 89.56 91 LEU A O 1
ATOM 788 N N . GLU A 1 92 ? 6.668 -0.534 -16.241 1.00 87.94 92 GLU A N 1
ATOM 789 C CA . GLU A 1 92 ? 7.547 0.597 -16.552 1.00 87.94 92 GLU A CA 1
ATOM 790 C C . GLU A 1 92 ? 9.032 0.217 -16.495 1.00 87.94 92 GLU A C 1
ATOM 792 O O . GLU A 1 92 ? 9.792 0.686 -17.344 1.00 87.94 92 GLU A O 1
ATOM 797 N N . LEU A 1 93 ? 9.443 -0.675 -15.587 1.00 89.19 93 LEU A N 1
ATOM 798 C CA . LEU A 1 93 ? 10.807 -1.218 -15.565 1.00 89.19 93 LEU A CA 1
ATOM 799 C C . LEU A 1 93 ? 11.131 -1.976 -16.855 1.00 89.19 93 LEU A C 1
ATOM 801 O O . LEU A 1 93 ? 12.156 -1.700 -17.479 1.00 89.19 93 LEU A O 1
ATOM 805 N N . ILE A 1 94 ? 10.231 -2.851 -17.314 1.00 91.56 94 ILE A N 1
ATOM 806 C CA . ILE A 1 94 ? 10.397 -3.576 -18.585 1.00 91.56 94 ILE A CA 1
ATOM 807 C C . ILE A 1 94 ? 10.575 -2.591 -19.749 1.00 91.56 94 ILE A C 1
ATOM 809 O O . ILE A 1 94 ? 11.479 -2.746 -20.571 1.00 91.56 94 ILE A O 1
ATOM 813 N N . LYS A 1 95 ? 9.763 -1.527 -19.802 1.00 90.50 95 LYS A N 1
ATOM 814 C CA . LYS A 1 95 ? 9.879 -0.490 -20.843 1.00 90.50 95 LYS A CA 1
ATOM 815 C C . LYS A 1 95 ? 11.199 0.277 -20.767 1.00 90.50 95 LYS A C 1
ATOM 817 O O . LYS A 1 95 ? 11.741 0.643 -21.807 1.00 90.50 95 LYS A O 1
ATOM 822 N N . VAL A 1 96 ? 11.708 0.561 -19.567 1.00 91.31 96 VAL A N 1
ATOM 823 C CA . VAL A 1 96 ? 13.021 1.204 -19.397 1.00 91.31 96 VAL A CA 1
ATOM 824 C C . VAL A 1 96 ? 14.131 0.299 -19.924 1.00 91.31 96 VAL A C 1
ATOM 826 O O . VAL A 1 96 ? 14.982 0.782 -20.667 1.00 91.31 96 VAL A O 1
ATOM 829 N N . LEU A 1 97 ? 14.096 -0.996 -19.597 1.00 91.62 97 LEU A N 1
ATOM 830 C CA . LEU A 1 97 ? 15.073 -1.975 -20.080 1.00 91.62 97 LEU A CA 1
ATOM 831 C C . LEU A 1 97 ? 15.041 -2.109 -21.609 1.00 91.62 97 LEU A C 1
ATOM 833 O O . LEU A 1 97 ? 16.092 -2.153 -22.247 1.00 91.62 97 LEU A O 1
ATOM 837 N N . ASP A 1 98 ? 13.854 -2.101 -22.217 1.00 92.25 98 ASP A N 1
ATOM 838 C CA . ASP A 1 98 ? 13.715 -2.132 -23.676 1.00 92.25 98 ASP A CA 1
ATOM 839 C C . ASP A 1 98 ? 14.286 -0.872 -24.355 1.00 92.25 98 ASP A C 1
ATOM 841 O O . ASP A 1 98 ? 15.028 -0.972 -25.334 1.00 92.25 98 ASP A O 1
ATOM 845 N N . GLU A 1 99 ? 14.006 0.323 -23.824 1.00 90.44 99 GLU A N 1
ATOM 846 C CA . GLU A 1 99 ? 14.600 1.570 -24.335 1.00 90.44 99 GLU A CA 1
ATOM 847 C C . GLU A 1 99 ? 16.118 1.601 -24.149 1.00 90.44 99 GLU A C 1
ATOM 849 O O . GLU A 1 99 ? 16.834 2.066 -25.035 1.00 90.44 99 GLU A O 1
ATOM 854 N N . MET A 1 100 ? 16.611 1.094 -23.017 1.00 90.94 100 MET A N 1
ATOM 855 C CA . MET A 1 100 ? 18.039 0.971 -22.742 1.00 90.94 100 MET A CA 1
ATOM 856 C C . MET A 1 100 ? 18.706 0.071 -23.786 1.00 90.94 100 MET A C 1
ATOM 858 O O . MET A 1 100 ? 19.687 0.477 -24.409 1.00 90.94 100 MET A O 1
ATOM 862 N N . ARG A 1 101 ? 18.129 -1.107 -24.058 1.00 93.19 101 ARG A N 1
ATOM 863 C CA . ARG A 1 101 ? 18.600 -2.023 -25.105 1.00 93.19 101 ARG A CA 1
ATOM 864 C C . ARG A 1 101 ? 18.643 -1.345 -26.475 1.00 93.19 101 ARG A C 1
ATOM 866 O O . ARG A 1 101 ? 19.671 -1.387 -27.142 1.00 93.19 101 ARG A O 1
ATOM 873 N N . LYS A 1 102 ? 17.555 -0.682 -26.884 1.00 92.44 102 LYS A N 1
ATOM 874 C CA . LYS A 1 102 ? 17.479 0.039 -28.170 1.00 92.44 102 LYS A CA 1
ATOM 875 C C . LYS A 1 102 ? 18.534 1.137 -28.275 1.00 92.44 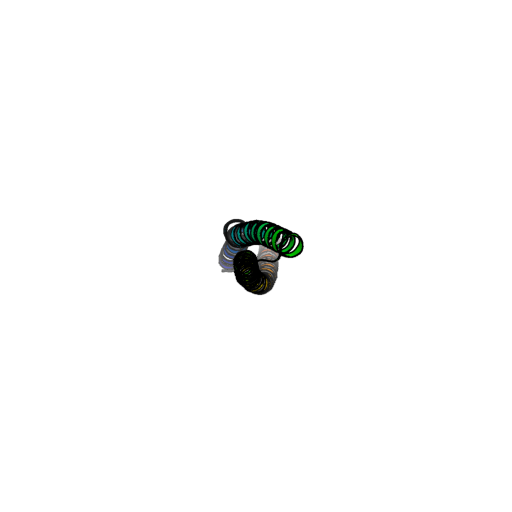102 LYS A C 1
ATOM 877 O O . LYS A 1 102 ? 19.163 1.289 -29.319 1.00 92.44 102 LYS A O 1
ATOM 882 N N . TYR A 1 103 ? 18.733 1.894 -27.198 1.00 90.69 103 TYR A N 1
ATOM 883 C CA . TYR A 1 103 ? 19.736 2.951 -27.145 1.00 90.69 103 TYR A CA 1
ATOM 884 C C . TYR A 1 103 ? 21.158 2.399 -27.307 1.00 90.69 103 TYR A C 1
ATOM 886 O O . TYR A 1 103 ? 21.912 2.922 -28.125 1.00 90.69 103 TYR A O 1
ATOM 894 N N . HIS A 1 104 ? 21.513 1.343 -26.571 1.00 91.38 104 HIS A N 1
ATOM 895 C CA . HIS A 1 104 ? 22.855 0.763 -26.637 1.00 91.38 104 HIS A CA 1
ATOM 896 C C . HIS A 1 104 ? 23.131 0.043 -27.958 1.00 91.38 104 HIS A C 1
ATOM 898 O O . HIS A 1 104 ? 24.218 0.216 -28.501 1.00 91.38 104 HIS A O 1
ATOM 904 N N . ASN A 1 105 ? 22.157 -0.681 -28.517 1.00 93.25 105 ASN A N 1
ATOM 905 C CA . ASN A 1 105 ? 22.310 -1.312 -29.831 1.00 93.25 105 ASN A CA 1
ATOM 906 C C . ASN A 1 105 ? 22.537 -0.266 -30.929 1.00 93.25 105 ASN A C 1
ATOM 908 O O . ASN A 1 105 ? 23.499 -0.375 -31.682 1.00 93.25 105 ASN A O 1
ATOM 912 N N . GLY A 1 106 ? 21.722 0.795 -30.963 1.00 90.25 106 GLY A N 1
ATOM 913 C CA . GLY A 1 106 ? 21.905 1.874 -31.938 1.00 90.25 106 GLY A CA 1
ATOM 914 C C . GLY A 1 106 ? 23.238 2.613 -31.769 1.00 90.25 106 GLY A C 1
ATOM 915 O O . GLY A 1 106 ? 23.871 2.980 -32.752 1.00 90.25 106 GLY A O 1
ATOM 916 N N . ALA A 1 107 ? 23.704 2.799 -30.530 1.00 89.38 107 ALA A N 1
ATOM 917 C CA . ALA A 1 107 ? 25.027 3.371 -30.281 1.00 89.38 107 ALA A CA 1
ATOM 918 C C . ALA A 1 107 ? 26.156 2.453 -30.780 1.00 89.38 107 ALA A C 1
ATOM 920 O O . ALA A 1 107 ? 27.117 2.938 -31.372 1.00 89.38 107 ALA A O 1
ATOM 921 N N . ALA A 1 108 ? 26.037 1.138 -30.575 1.00 91.94 108 ALA A N 1
ATOM 922 C CA . ALA A 1 108 ? 27.014 0.167 -31.055 1.00 91.94 108 ALA A CA 1
ATOM 923 C C . ALA A 1 108 ? 27.081 0.143 -32.590 1.00 91.94 108 ALA A C 1
ATOM 925 O O . ALA A 1 108 ? 28.173 0.197 -33.149 1.00 91.94 108 ALA A O 1
ATOM 926 N N . GLU A 1 109 ? 25.932 0.123 -33.272 1.00 91.38 109 GLU A N 1
ATOM 927 C CA . GLU A 1 109 ? 25.841 0.181 -34.738 1.00 91.38 109 GLU A CA 1
ATOM 928 C C . GLU A 1 109 ? 26.515 1.432 -35.316 1.00 91.38 109 GLU A C 1
ATOM 930 O O . GLU A 1 109 ? 27.268 1.341 -36.289 1.00 91.38 109 GLU A O 1
ATOM 935 N N . GLU A 1 110 ? 26.291 2.592 -34.696 1.00 88.62 110 GL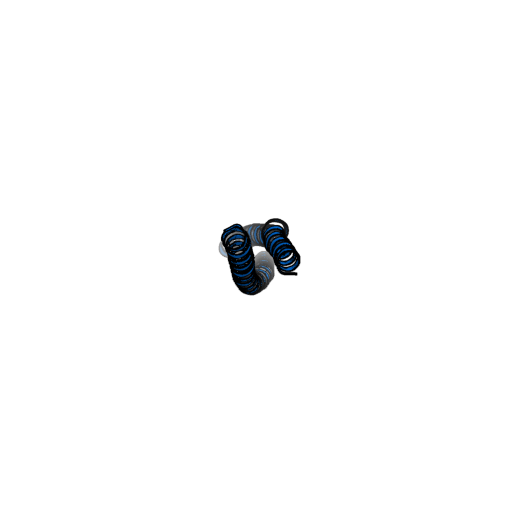U A N 1
ATOM 936 C CA . GLU A 1 110 ? 26.910 3.848 -35.122 1.00 88.62 110 GLU A CA 1
ATOM 937 C C . GLU A 1 110 ? 28.433 3.817 -34.931 1.00 88.62 110 GLU A C 1
ATOM 939 O O . GLU A 1 110 ? 29.184 4.166 -35.844 1.00 88.62 110 GLU A O 1
ATOM 944 N N . CYS A 1 111 ? 28.911 3.311 -33.788 1.00 88.75 111 CYS A N 1
ATOM 945 C CA . CYS A 1 111 ? 30.341 3.095 -33.560 1.00 88.75 111 CYS A CA 1
ATOM 946 C C . CYS A 1 111 ? 30.947 2.163 -34.621 1.00 88.75 111 CYS A C 1
ATOM 948 O O . CYS A 1 111 ? 31.992 2.479 -35.189 1.00 88.75 111 CYS A O 1
ATOM 950 N N . PHE A 1 112 ? 30.280 1.050 -34.947 1.00 89.00 112 PHE A N 1
ATOM 951 C CA . PHE A 1 112 ? 30.732 0.128 -35.993 1.00 89.00 112 PHE A CA 1
ATOM 952 C C . PHE A 1 112 ? 30.813 0.794 -37.370 1.00 89.00 112 PHE A C 1
ATOM 954 O O . PHE A 1 112 ? 31.782 0.567 -38.098 1.00 89.00 112 PHE A O 1
ATOM 961 N N . ARG A 1 113 ? 29.832 1.629 -37.735 1.00 86.56 113 ARG A N 1
ATOM 962 C CA . ARG A 1 113 ? 29.850 2.394 -38.993 1.00 86.56 113 ARG A CA 1
ATOM 963 C C . ARG A 1 113 ? 31.037 3.346 -39.068 1.00 86.56 113 ARG A C 1
ATOM 965 O O . ARG A 1 113 ? 31.757 3.334 -40.064 1.00 86.56 113 ARG A O 1
ATOM 972 N N . VAL A 1 114 ? 31.271 4.120 -38.010 1.00 85.94 114 VAL A N 1
ATOM 973 C CA . VAL A 1 114 ? 32.402 5.057 -37.937 1.00 85.94 114 VAL A CA 1
ATOM 974 C C . VAL A 1 114 ? 33.742 4.319 -38.019 1.00 85.94 114 VAL A C 1
ATOM 976 O O . VAL A 1 114 ? 34.660 4.792 -38.685 1.00 85.94 114 VAL A O 1
ATOM 979 N N . CYS A 1 115 ? 33.863 3.148 -37.388 1.00 78.25 115 CYS A N 1
ATOM 980 C CA . CYS A 1 115 ? 35.074 2.332 -37.458 1.00 78.25 115 CYS A CA 1
ATOM 981 C C . CYS A 1 115 ? 35.315 1.726 -38.850 1.00 78.25 115 CYS A C 1
ATOM 983 O O . CYS A 1 115 ? 36.464 1.663 -39.278 1.00 78.25 115 CYS A O 1
ATOM 985 N N . LYS A 1 116 ? 34.265 1.305 -39.572 1.00 71.62 116 LYS A N 1
ATOM 986 C CA . LYS A 1 116 ? 34.395 0.767 -40.939 1.00 71.62 116 LYS A CA 1
ATOM 987 C C . LYS A 1 116 ? 34.660 1.835 -42.002 1.00 71.62 116 LYS A C 1
ATOM 989 O O . LYS A 1 116 ? 35.318 1.528 -42.981 1.00 71.62 116 LYS A O 1
ATOM 994 N N . GLY A 1 117 ? 34.177 3.065 -41.822 1.00 59.75 117 GLY A N 1
ATOM 995 C CA . GLY A 1 117 ? 34.400 4.167 -42.771 1.00 59.75 117 GLY A CA 1
ATOM 996 C C . GLY A 1 117 ? 35.794 4.808 -42.711 1.00 59.75 117 GLY A C 1
ATOM 997 O O . GLY A 1 117 ? 36.052 5.749 -43.454 1.00 59.75 117 GLY A O 1
ATOM 998 N N . LYS A 1 118 ? 36.669 4.348 -41.807 1.00 58.62 118 LYS A N 1
ATOM 999 C CA . LYS A 1 118 ? 38.048 4.839 -41.633 1.00 58.62 118 LYS A CA 1
ATOM 1000 C C . LYS A 1 118 ? 39.121 3.935 -42.267 1.00 58.62 118 LYS A C 1
ATOM 1002 O O . LYS A 1 118 ? 40.298 4.141 -41.980 1.00 58.62 118 LYS A O 1
ATOM 1007 N N . TRP A 1 119 ? 38.726 2.972 -43.100 1.00 48.69 119 TRP A N 1
ATOM 1008 C CA . TRP A 1 119 ? 39.621 2.101 -43.869 1.00 48.69 119 TRP A CA 1
ATOM 1009 C C . TRP A 1 119 ? 39.337 2.226 -45.360 1.00 48.69 119 TRP A C 1
ATOM 1011 O O . TRP A 1 119 ? 38.140 2.169 -45.722 1.00 48.69 119 TRP A O 1
#

pLDDT: mean 90.34, std 7.42, range [48.69, 97.25]

Organism: Onchocerca ochengi (NCBI:txid42157)

Secondary structure (DSSP, 8-state):
-HHHHHHHHHHHHHHHHHHIIIIIHHHHHHHHHHHHHHHHHHHHHHHHHHHS--HHHHHHHHHHHHHHHHHHHHHHHHHHHHHHHHHHHHHHHHHHHHHHHHHHHHHHHHHHHHHHTT-

Foldseek 3Di:
DLVVVLVVLVVVLVVLVCCCVPPLVVVLVVLVVVLVVLVVQLVVLVVVCVVPPDPVSVVSNVVSVVVNVVSVVVNVVSVVVVVVSVVVSVVSVVVSVVSVVVVVVVVVVVVVVVVVVVD

InterPro domains:
  IPR027267 AH/BAR domain superfamily [G3DSA:1.20.1270.60] (2-116)
  IPR027267 AH/BAR domain superfamily [SSF103657] (15-110)